Protein AF-A0A2D4ZXN0-F1 (afdb_monomer)

Secondary structure (DSSP, 8-state):
--HHHHHHHHEETTEE----SS--SSSSHHHHHHHHHHHHTT-TTT-SBGGGTEEETTTEESSSSHHHHHHHHHHHHH--TTEEEEEETTEEEEEEE--TTS-SEEEE---

pLDDT: mean 97.66, std 2.31, range [81.81, 98.88]

Sequence (111 aa):
MNNSEFLKKYVQHPKYKIPTGTELNAKSWQTEAPLRMLLNNLHEDVAEDPANLIVYGGNGQAARDRKSLERIVECLLDLDENHSLLVQSGKPVGIVRTHPEAPRVLIANSN

Foldseek 3Di:
DDLVVVCVVAVPPLAGDADDDDDDQAPDPLLNVVLRVLSQLRHPVQAPGSNLQGRDDVRHHSAPDSVQNSVSNNCSRYQDQQWAFEAEQRHGDDIDGHHNPDRNYDYHHDD

Radius of gyration: 13.4 Å; Cα contacts (8 Å, |Δi|>4): 197; chains: 1; bounding box: 33×34×30 Å

Structure (mmCIF, N/CA/C/O backbone):
data_AF-A0A2D4ZXN0-F1
#
_entry.id   AF-A0A2D4ZXN0-F1
#
loop_
_atom_site.group_PDB
_atom_site.id
_atom_site.type_symbol
_atom_site.label_atom_id
_atom_site.label_alt_id
_atom_site.label_comp_id
_atom_site.label_asym_id
_atom_site.label_entity_id
_atom_site.label_seq_id
_atom_site.pdbx_PDB_ins_code
_atom_site.Cartn_x
_atom_site.Cartn_y
_atom_site.Cartn_z
_atom_site.occupancy
_atom_site.B_iso_or_equiv
_atom_site.auth_seq_id
_atom_site.auth_comp_id
_atom_site.auth_asym_id
_atom_site.auth_atom_id
_atom_site.pdbx_PDB_model_num
ATOM 1 N N . MET A 1 1 ? 2.573 15.452 -6.978 1.00 81.81 1 MET A N 1
ATOM 2 C CA . MET A 1 1 ? 2.401 15.573 -5.515 1.00 81.81 1 MET A CA 1
ATOM 3 C C . MET A 1 1 ? 3.523 14.786 -4.862 1.00 81.81 1 MET A C 1
ATOM 5 O O . MET A 1 1 ? 3.803 13.698 -5.344 1.00 81.81 1 MET A O 1
ATOM 9 N N . ASN A 1 2 ? 4.210 15.330 -3.858 1.00 90.81 2 ASN A N 1
ATOM 10 C CA . ASN A 1 2 ? 5.261 14.581 -3.150 1.00 90.81 2 ASN A CA 1
ATOM 11 C C . ASN A 1 2 ? 4.660 13.620 -2.101 1.00 90.81 2 ASN A C 1
ATOM 13 O O . ASN A 1 2 ? 3.481 13.729 -1.759 1.00 90.81 2 ASN A O 1
ATOM 17 N N . ASN A 1 3 ? 5.466 12.697 -1.562 1.00 92.69 3 ASN A N 1
ATOM 18 C CA . ASN A 1 3 ? 4.987 11.686 -0.606 1.00 92.69 3 ASN A CA 1
ATOM 19 C C . ASN A 1 3 ? 4.324 12.304 0.637 1.00 92.69 3 ASN A C 1
ATOM 21 O O . ASN A 1 3 ? 3.291 11.817 1.089 1.00 92.69 3 ASN A O 1
ATOM 25 N N . SER A 1 4 ? 4.865 13.407 1.170 1.00 94.12 4 SER A N 1
ATOM 26 C CA . SER A 1 4 ? 4.303 14.066 2.358 1.00 94.12 4 SER A CA 1
ATOM 27 C C . SER A 1 4 ? 2.912 14.640 2.087 1.00 94.12 4 SER A C 1
ATOM 29 O O . SER A 1 4 ? 1.998 14.479 2.896 1.00 94.12 4 SER A O 1
ATOM 31 N N . GLU A 1 5 ? 2.730 15.281 0.935 1.00 96.94 5 GLU A N 1
ATOM 32 C CA . GLU A 1 5 ? 1.431 15.782 0.486 1.00 96.94 5 GLU A CA 1
ATOM 33 C C . GLU A 1 5 ? 0.439 14.636 0.248 1.00 96.94 5 GLU A C 1
ATOM 35 O O . GLU A 1 5 ? -0.722 14.749 0.644 1.00 96.94 5 GLU A O 1
ATOM 40 N N . PHE A 1 6 ? 0.895 13.514 -0.325 1.00 97.88 6 PHE A N 1
ATOM 41 C CA . PHE A 1 6 ? 0.056 12.331 -0.525 1.00 97.88 6 PHE A CA 1
ATOM 42 C C . PHE A 1 6 ? -0.449 11.766 0.802 1.00 97.88 6 PHE A C 1
ATOM 44 O O . PHE A 1 6 ? -1.659 11.601 0.975 1.00 97.88 6 PHE A O 1
ATOM 51 N N . LEU A 1 7 ? 0.453 11.520 1.757 1.00 97.56 7 LEU A N 1
ATOM 52 C CA . LEU A 1 7 ? 0.094 11.002 3.079 1.00 97.56 7 LEU A CA 1
ATOM 53 C C . LEU A 1 7 ? -0.881 11.940 3.792 1.00 97.56 7 LEU A C 1
ATOM 55 O O . LEU A 1 7 ? -1.916 11.495 4.286 1.00 97.56 7 LEU A O 1
ATOM 59 N N . LYS A 1 8 ? -0.614 13.253 3.764 1.00 96.94 8 LYS A N 1
ATOM 60 C CA . LYS A 1 8 ? -1.522 14.259 4.327 1.00 96.94 8 LYS A CA 1
ATOM 61 C C . LYS A 1 8 ? -2.888 14.254 3.661 1.00 96.94 8 LYS A C 1
ATOM 63 O O . LYS A 1 8 ? -3.847 14.606 4.329 1.00 96.94 8 LYS A O 1
ATOM 68 N N . LYS A 1 9 ? -3.012 13.916 2.379 1.00 97.69 9 LYS A N 1
ATOM 69 C CA . LYS A 1 9 ? -4.298 13.936 1.669 1.00 97.69 9 LYS A CA 1
ATOM 70 C C . LYS A 1 9 ? -5.100 12.645 1.849 1.00 97.69 9 LYS A C 1
ATOM 72 O O . LYS A 1 9 ? -6.315 12.723 2.028 1.00 97.69 9 LYS A O 1
ATOM 77 N N . TYR A 1 10 ? -4.444 11.488 1.785 1.00 98.31 10 TYR A N 1
ATOM 78 C CA . TYR A 1 10 ? -5.113 10.188 1.651 1.00 98.31 10 TYR A CA 1
ATOM 79 C C . TYR A 1 10 ? -4.948 9.251 2.856 1.00 98.31 10 TYR A C 1
ATOM 81 O O . TYR A 1 10 ? -5.760 8.345 3.028 1.00 98.31 10 TYR A O 1
ATOM 89 N N . VAL A 1 11 ? -3.947 9.477 3.713 1.00 97.75 11 VAL A N 1
ATOM 90 C CA . VAL A 1 11 ? -3.591 8.595 4.840 1.00 97.75 11 VAL A CA 1
ATOM 91 C C . VAL A 1 11 ? -3.742 9.345 6.172 1.00 97.75 11 VAL A C 1
ATOM 93 O O . VAL A 1 11 ? -2.822 9.425 6.984 1.00 97.75 11 VAL A O 1
ATOM 96 N N . GLN A 1 12 ? -4.918 9.938 6.403 1.00 96.12 12 GLN A N 1
ATOM 97 C CA . GLN A 1 12 ? -5.218 10.731 7.602 1.00 96.12 12 GLN A CA 1
ATOM 98 C C . GLN A 1 12 ? -5.844 9.873 8.706 1.00 96.12 12 GLN A C 1
ATOM 100 O O . GLN A 1 12 ? -7.022 10.018 9.024 1.00 96.12 12 GLN A O 1
ATOM 105 N N . HIS A 1 13 ? -5.061 8.983 9.311 1.00 96.56 13 HIS A N 1
ATOM 106 C CA . HIS A 1 13 ? -5.554 8.084 10.358 1.00 96.56 13 HIS A CA 1
ATOM 107 C C . HIS A 1 13 ? -6.454 8.789 11.410 1.00 96.56 13 HIS A C 1
ATOM 109 O O . HIS A 1 13 ? -6.034 9.817 11.954 1.00 96.56 13 HIS A O 1
ATOM 115 N N . PRO A 1 14 ? -7.650 8.247 11.730 1.00 95.94 14 PRO A N 1
ATOM 116 C CA . PRO A 1 14 ? -8.195 6.954 11.286 1.00 95.94 14 PRO A CA 1
ATOM 117 C C . PRO A 1 14 ? -9.015 7.006 9.983 1.00 95.94 14 PRO A C 1
ATOM 119 O O . PRO A 1 14 ? -9.646 6.020 9.625 1.00 95.94 14 PRO A O 1
ATOM 122 N N . LYS A 1 15 ? -9.034 8.139 9.274 1.00 97.00 15 LYS A N 1
ATOM 123 C CA . LYS A 1 15 ? -9.789 8.323 8.029 1.00 97.00 15 LYS A CA 1
ATOM 124 C C . LYS A 1 15 ? -8.893 8.188 6.802 1.00 97.00 15 LYS A C 1
ATOM 126 O O . LYS A 1 15 ? -7.946 8.950 6.599 1.00 97.00 15 LYS A O 1
ATOM 131 N N . TYR A 1 16 ? -9.241 7.251 5.936 1.00 98.00 16 TYR A N 1
ATOM 132 C CA . TYR A 1 16 ? -8.489 6.962 4.722 1.00 98.00 16 TYR A CA 1
ATOM 133 C C . TYR A 1 16 ? -9.323 7.314 3.501 1.00 98.00 16 TYR A C 1
ATOM 135 O O . TYR A 1 16 ? -10.519 7.041 3.455 1.00 98.00 16 TYR A O 1
ATOM 143 N N . LYS A 1 17 ? -8.691 7.948 2.514 1.00 98.00 17 LYS A N 1
ATOM 144 C CA . LYS A 1 17 ? -9.333 8.307 1.247 1.00 98.00 17 LYS A CA 1
ATOM 145 C C . LYS A 1 17 ? -8.660 7.571 0.110 1.00 98.00 17 LYS A C 1
ATOM 147 O O . LYS A 1 17 ? -7.446 7.387 0.114 1.00 98.00 17 LYS A O 1
ATOM 152 N N . ILE A 1 18 ? -9.446 7.221 -0.895 1.00 97.44 18 ILE A N 1
ATOM 153 C CA . ILE A 1 18 ? -8.966 6.496 -2.066 1.00 97.44 18 ILE A CA 1
ATOM 154 C C . ILE A 1 18 ? -8.730 7.513 -3.191 1.00 97.44 18 ILE A C 1
ATOM 156 O O . ILE A 1 18 ? -9.636 8.288 -3.504 1.00 97.44 18 ILE A O 1
ATOM 160 N N . PRO A 1 19 ? -7.543 7.550 -3.819 1.00 97.62 19 PRO A N 1
ATOM 161 C CA . PRO A 1 19 ? -7.370 8.257 -5.081 1.00 97.62 19 PRO A CA 1
ATOM 162 C C . PRO A 1 19 ? -8.282 7.659 -6.166 1.00 97.62 19 PRO A C 1
ATOM 164 O O . PRO A 1 19 ? -8.262 6.452 -6.410 1.00 97.62 19 PRO A O 1
ATOM 167 N N . THR A 1 20 ? -9.070 8.497 -6.836 1.00 97.19 20 THR A N 1
ATOM 168 C CA . THR A 1 20 ? -10.008 8.095 -7.900 1.00 97.19 20 THR A CA 1
ATOM 169 C C . THR A 1 20 ? -9.619 8.697 -9.251 1.00 97.19 20 THR A C 1
ATOM 171 O O . THR A 1 20 ? -8.816 9.623 -9.319 1.00 97.19 20 THR A O 1
ATOM 174 N N . GLY A 1 21 ? -10.216 8.203 -10.339 1.00 97.81 21 GLY A N 1
ATOM 175 C CA . GLY A 1 21 ? -9.932 8.683 -11.697 1.00 97.81 21 GLY A CA 1
ATOM 176 C C . GLY A 1 21 ? -8.654 8.089 -12.298 1.00 97.81 21 GLY A C 1
ATOM 177 O O . GLY A 1 21 ? -8.113 7.104 -11.793 1.00 97.81 21 GLY A O 1
ATOM 178 N N . THR A 1 22 ? -8.193 8.672 -13.404 1.00 97.94 22 THR A N 1
ATOM 179 C CA . THR A 1 22 ? -7.110 8.130 -14.246 1.00 97.94 22 THR A CA 1
ATOM 180 C C . THR A 1 22 ? -5.726 8.706 -13.946 1.00 97.94 22 THR A C 1
ATOM 182 O O . THR A 1 22 ? -4.748 8.268 -14.544 1.00 97.94 22 THR A O 1
ATOM 185 N N . GLU A 1 23 ? -5.618 9.689 -13.053 1.00 97.75 23 GLU A N 1
ATOM 186 C CA . GLU A 1 23 ? -4.328 10.278 -12.679 1.00 97.75 23 GLU A CA 1
ATOM 187 C C . GLU A 1 23 ? -3.542 9.331 -11.766 1.00 97.75 23 GLU A C 1
ATOM 189 O O . GLU A 1 23 ? -4.076 8.832 -10.774 1.00 97.75 23 GLU A O 1
ATOM 194 N N . LEU A 1 24 ? -2.275 9.082 -12.101 1.00 98.25 24 LEU A N 1
ATOM 195 C CA . LEU A 1 24 ? -1.362 8.268 -11.300 1.00 98.25 24 LEU A CA 1
ATOM 196 C C . LEU A 1 24 ? -0.719 9.096 -10.181 1.00 98.25 24 LEU A C 1
ATOM 198 O O . LEU A 1 24 ? -0.328 10.244 -10.394 1.00 98.25 24 LEU A O 1
ATOM 202 N N . ASN A 1 25 ? -0.555 8.484 -9.008 1.00 98.31 25 ASN A N 1
ATOM 203 C CA . ASN A 1 25 ? 0.248 9.019 -7.907 1.00 98.31 25 ASN A CA 1
ATOM 204 C C . ASN A 1 25 ? 1.572 8.252 -7.768 1.00 98.31 25 ASN A C 1
ATOM 206 O O . ASN A 1 25 ? 2.588 8.852 -7.429 1.00 98.31 25 ASN A O 1
ATOM 210 N N . ALA A 1 26 ? 1.560 6.947 -8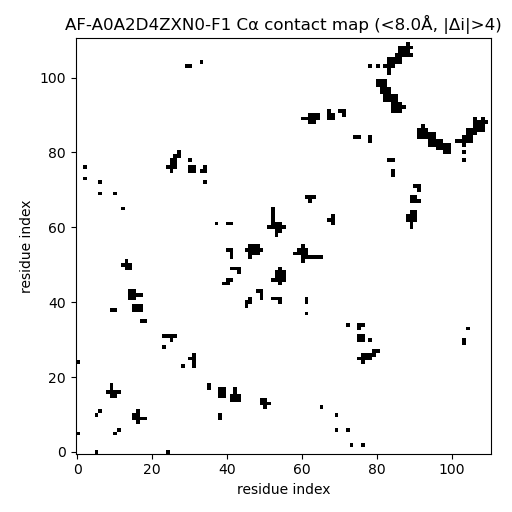.046 1.00 98.31 26 ALA A N 1
ATOM 211 C CA . ALA A 1 26 ? 2.738 6.098 -8.164 1.00 98.31 26 ALA A CA 1
ATOM 212 C C . ALA A 1 26 ? 3.326 6.113 -9.589 1.00 98.31 26 ALA A C 1
ATOM 214 O O . ALA A 1 26 ? 2.740 6.650 -10.530 1.00 98.31 26 ALA A O 1
ATOM 215 N N . LYS A 1 27 ? 4.489 5.477 -9.773 1.00 98.00 27 LYS A N 1
ATOM 216 C CA . LYS A 1 27 ? 5.214 5.455 -11.060 1.00 98.00 27 LYS A CA 1
ATOM 217 C C . LYS A 1 27 ? 4.533 4.658 -12.180 1.00 98.00 27 LYS A C 1
ATOM 219 O O . LYS A 1 27 ? 4.879 4.838 -13.343 1.00 98.00 27 LYS A O 1
ATOM 224 N N . SER A 1 28 ? 3.603 3.759 -11.857 1.00 98.06 28 SER A N 1
ATOM 225 C CA . SER A 1 28 ? 2.887 2.943 -12.842 1.00 98.06 28 SER A CA 1
ATOM 226 C C . SER A 1 28 ? 1.535 2.482 -12.303 1.00 98.06 28 SER A C 1
ATOM 228 O O . SER A 1 28 ? 1.319 2.451 -11.092 1.00 98.06 28 SER A O 1
ATOM 230 N N . TRP A 1 29 ? 0.648 2.009 -13.180 1.00 98.44 2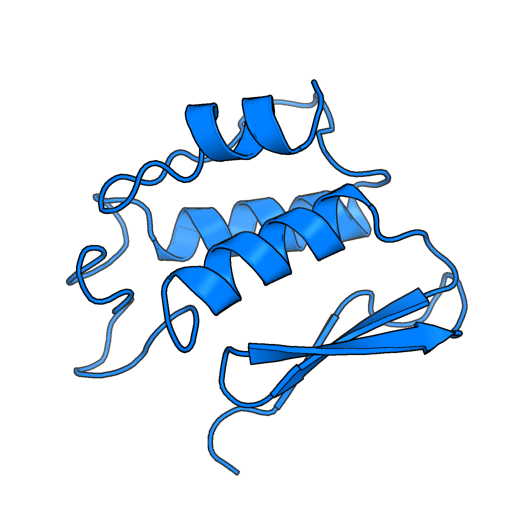9 TRP A N 1
ATOM 231 C CA 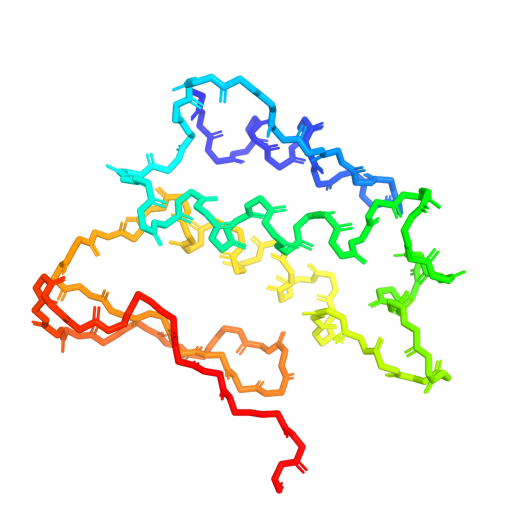. TRP A 1 29 ? -0.593 1.359 -12.746 1.00 98.44 29 TRP A CA 1
ATOM 232 C C . TRP A 1 29 ? -0.358 0.101 -11.902 1.00 98.44 29 TRP A C 1
ATOM 234 O O . TRP A 1 29 ? -1.164 -0.196 -11.026 1.00 98.44 29 TRP A O 1
ATOM 244 N N . GLN A 1 30 ? 0.754 -0.612 -12.110 1.00 98.38 30 GLN A N 1
ATOM 24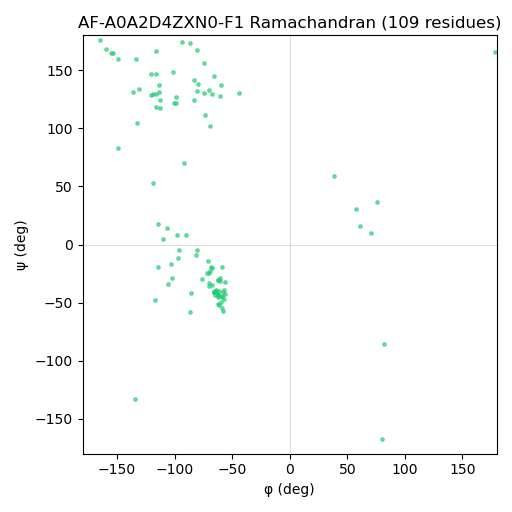5 C CA . GLN A 1 30 ? 1.073 -1.813 -11.335 1.00 98.38 30 GLN A CA 1
ATOM 246 C C . GLN A 1 30 ? 1.429 -1.507 -9.872 1.00 98.38 30 GLN A C 1
ATOM 248 O O . GLN A 1 30 ? 1.304 -2.388 -9.024 1.00 98.38 30 GLN A O 1
ATOM 253 N N . THR A 1 31 ? 1.865 -0.283 -9.564 1.00 98.56 31 THR A N 1
ATOM 254 C CA . THR A 1 31 ? 2.141 0.174 -8.191 1.00 98.56 31 THR A CA 1
ATOM 255 C C . THR A 1 31 ? 1.021 1.056 -7.634 1.00 98.56 31 THR A C 1
ATOM 257 O O . THR A 1 31 ? 0.724 0.989 -6.443 1.00 98.56 31 THR A O 1
ATOM 260 N N . GLU A 1 32 ? 0.304 1.785 -8.492 1.00 98.81 32 GLU A N 1
ATOM 261 C CA . GLU A 1 32 ? -0.908 2.528 -8.125 1.00 98.81 32 GLU A CA 1
ATOM 262 C C . GLU A 1 32 ? -2.050 1.594 -7.702 1.00 98.81 32 GLU A C 1
ATOM 264 O O . GLU A 1 32 ? -2.759 1.881 -6.740 1.00 98.81 32 GLU A O 1
ATOM 269 N N . ALA A 1 33 ? -2.236 0.468 -8.395 1.00 98.75 33 ALA A N 1
ATOM 270 C CA . ALA A 1 33 ? -3.294 -0.487 -8.080 1.00 98.75 33 ALA A CA 1
ATOM 271 C C . ALA A 1 33 ? -3.201 -1.017 -6.634 1.00 98.75 33 ALA A C 1
ATOM 273 O O . ALA A 1 33 ? -4.156 -0.812 -5.883 1.00 98.75 33 ALA A O 1
ATOM 274 N N . PRO A 1 34 ? -2.086 -1.628 -6.175 1.00 98.69 34 PRO A N 1
ATOM 275 C CA . PRO A 1 34 ? -1.975 -2.067 -4.784 1.00 98.69 34 PRO A CA 1
ATOM 276 C C . PRO A 1 34 ? -2.047 -0.904 -3.785 1.00 98.69 34 PRO A C 1
ATOM 278 O O . PRO A 1 34 ? -2.575 -1.095 -2.693 1.00 98.69 34 PRO A O 1
ATOM 281 N N . LEU A 1 35 ? -1.597 0.304 -4.151 1.00 98.81 35 LEU A N 1
ATOM 282 C CA . LEU A 1 35 ? -1.744 1.500 -3.314 1.00 98.81 35 LEU A CA 1
ATOM 283 C C . LEU A 1 35 ? -3.223 1.838 -3.076 1.00 98.81 35 LEU A C 1
ATOM 285 O O . LEU A 1 35 ? -3.646 2.000 -1.931 1.00 98.81 35 LEU A O 1
ATOM 289 N N . ARG A 1 36 ? -4.026 1.910 -4.142 1.00 98.81 36 ARG A N 1
ATOM 290 C CA . ARG A 1 36 ? -5.464 2.195 -4.038 1.00 98.81 36 ARG A CA 1
ATOM 291 C C . ARG A 1 36 ? -6.211 1.082 -3.319 1.00 98.81 36 ARG A C 1
ATOM 293 O O . ARG A 1 36 ? -7.055 1.381 -2.483 1.00 98.81 36 ARG A O 1
ATOM 300 N N . MET A 1 37 ? -5.877 -0.177 -3.597 1.00 98.81 37 MET A N 1
ATOM 301 C CA . MET A 1 37 ? -6.504 -1.328 -2.940 1.00 98.81 37 MET A CA 1
ATOM 302 C C . MET A 1 37 ? -6.209 -1.368 -1.437 1.00 98.81 37 MET A C 1
ATOM 304 O O . MET A 1 37 ? -7.109 -1.640 -0.647 1.00 98.81 37 MET A O 1
ATOM 308 N N . LEU A 1 38 ? -4.983 -1.030 -1.025 1.00 98.75 38 LEU A N 1
ATOM 309 C CA . LEU A 1 38 ? -4.627 -0.922 0.390 1.00 98.75 38 LEU A CA 1
ATOM 310 C C . LEU A 1 38 ? -5.448 0.161 1.104 1.00 98.75 38 LEU A C 1
ATOM 312 O O . LEU A 1 38 ? -5.954 -0.080 2.196 1.00 98.75 38 LEU A O 1
ATOM 316 N N . LEU A 1 39 ? -5.604 1.336 0.487 1.00 98.69 39 LEU A N 1
ATOM 317 C CA . LEU A 1 39 ? -6.413 2.421 1.055 1.00 98.69 39 LEU A CA 1
ATOM 318 C C . LEU A 1 39 ? -7.911 2.103 1.027 1.00 98.69 39 LEU A C 1
ATOM 320 O O . LEU A 1 39 ? -8.621 2.477 1.954 1.00 98.69 39 LEU A O 1
ATOM 324 N N . ASN A 1 40 ? -8.384 1.375 0.013 1.00 98.69 40 ASN A N 1
ATOM 325 C CA . ASN A 1 40 ? -9.764 0.903 -0.064 1.00 98.69 40 ASN A CA 1
ATOM 326 C C . ASN A 1 40 ? -10.108 -0.043 1.088 1.00 98.69 40 ASN A C 1
ATOM 328 O O . ASN A 1 40 ? -11.154 0.120 1.704 1.00 98.69 40 ASN A O 1
ATOM 332 N N . ASN A 1 41 ? -9.210 -0.972 1.431 1.00 98.69 41 ASN A N 1
ATOM 333 C CA . ASN A 1 41 ? -9.387 -1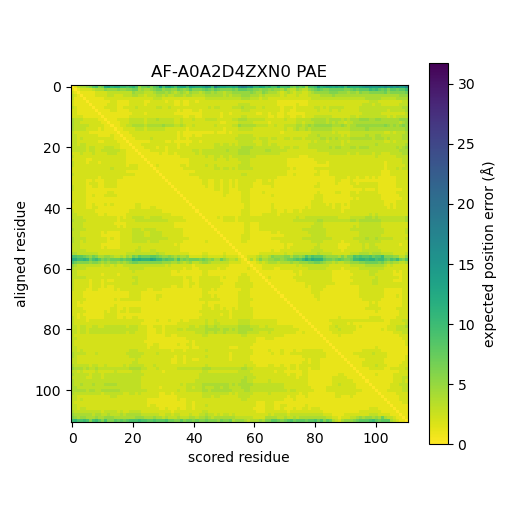.852 2.590 1.00 98.69 41 ASN A CA 1
ATOM 334 C C . ASN A 1 41 ? -9.538 -1.093 3.917 1.00 98.69 41 ASN A C 1
ATOM 336 O O . ASN A 1 41 ? -10.010 -1.677 4.881 1.00 98.69 41 ASN A O 1
ATOM 340 N N . LEU A 1 42 ? -9.116 0.171 3.989 1.00 98.62 42 LEU A N 1
ATOM 341 C CA . LEU A 1 42 ? -9.200 1.005 5.189 1.00 98.62 42 LEU A CA 1
ATOM 342 C C . LEU A 1 42 ? -10.235 2.132 5.066 1.00 98.62 42 LEU A C 1
ATOM 344 O O . LEU A 1 42 ? -10.326 2.980 5.952 1.00 98.62 42 LEU A O 1
ATOM 348 N N . HIS A 1 43 ? -10.997 2.182 3.974 1.00 98.38 43 HIS A N 1
ATOM 349 C CA . HIS A 1 43 ? -12.043 3.184 3.804 1.00 98.38 43 HIS A CA 1
ATOM 350 C C . HIS A 1 43 ? -13.159 2.979 4.838 1.00 98.38 43 HIS A C 1
ATOM 352 O O . HIS A 1 43 ? -13.485 1.841 5.167 1.00 98.38 43 HIS A O 1
ATOM 358 N N . GLU A 1 44 ? -13.763 4.066 5.332 1.00 97.31 44 GLU A N 1
ATOM 359 C CA . GLU A 1 44 ? -14.766 4.003 6.413 1.00 97.31 44 GLU A CA 1
ATOM 360 C C . GLU A 1 44 ? -16.027 3.216 6.030 1.00 97.31 44 GLU A C 1
ATOM 362 O O . GLU A 1 44 ? -16.608 2.542 6.870 1.00 97.31 44 GLU A O 1
ATOM 367 N N . ASP A 1 45 ? -16.394 3.230 4.748 1.00 97.69 45 ASP A N 1
ATOM 368 C CA . ASP A 1 45 ? -17.516 2.440 4.221 1.00 97.69 45 ASP A CA 1
ATOM 369 C C . ASP A 1 45 ? -17.167 0.958 3.954 1.00 97.69 45 ASP A C 1
ATOM 371 O O . ASP A 1 45 ? -18.034 0.193 3.533 1.00 97.69 45 ASP A O 1
ATOM 375 N N . VAL A 1 46 ? -15.900 0.552 4.119 1.00 98.25 46 VAL A N 1
ATOM 376 C CA . VAL A 1 46 ? -15.402 -0.799 3.777 1.00 98.25 46 VAL A CA 1
ATOM 377 C C . VAL A 1 46 ? -14.894 -1.550 5.006 1.00 98.25 46 VAL A C 1
ATOM 379 O O . VAL A 1 46 ? -15.216 -2.722 5.179 1.00 98.25 46 VAL A O 1
ATOM 382 N N . ALA A 1 47 ? -14.069 -0.903 5.827 1.00 98.44 47 ALA A N 1
ATOM 383 C CA . ALA A 1 47 ? -13.439 -1.505 6.993 1.00 98.44 47 ALA A CA 1
ATOM 384 C C . ALA A 1 47 ? -14.398 -1.565 8.191 1.00 98.44 47 ALA A C 1
ATOM 386 O O . ALA A 1 47 ? -15.065 -0.580 8.495 1.00 98.44 47 ALA A O 1
ATOM 387 N N . GLU A 1 48 ? -14.396 -2.678 8.927 1.00 98.12 48 GLU A N 1
ATOM 388 C CA . GLU A 1 48 ? -15.128 -2.805 10.194 1.00 98.12 48 GLU A CA 1
ATOM 389 C C . GLU A 1 48 ? -14.587 -1.850 11.275 1.00 98.12 48 GLU A C 1
ATOM 391 O O . GLU A 1 48 ? -15.370 -1.251 12.010 1.00 98.12 48 GLU A O 1
ATOM 396 N N . ASP A 1 49 ? -13.260 -1.685 11.374 1.00 98.12 49 ASP A N 1
ATOM 397 C CA . A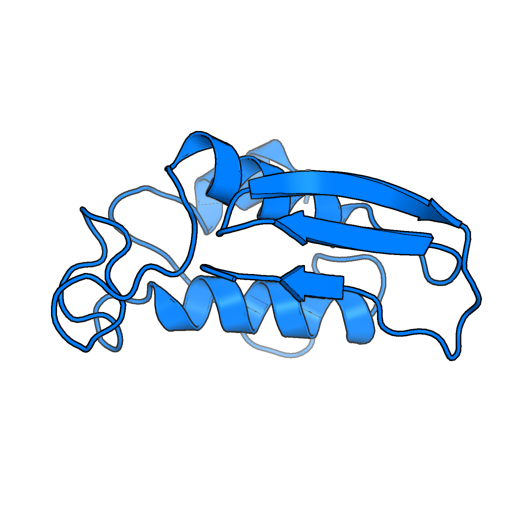SP A 1 49 ? -12.621 -0.766 12.325 1.00 98.12 49 ASP A CA 1
ATOM 398 C C . ASP A 1 49 ? -11.293 -0.202 11.766 1.00 98.12 49 ASP A C 1
ATOM 400 O O . ASP A 1 49 ? -10.191 -0.680 12.086 1.00 98.12 49 ASP A O 1
ATOM 404 N N . PRO A 1 50 ? -11.360 0.859 10.938 1.00 97.94 50 PRO A N 1
ATOM 405 C CA . PRO A 1 50 ? -10.174 1.465 10.338 1.00 97.94 50 PRO A CA 1
ATOM 406 C C . PRO A 1 50 ? -9.261 2.155 11.366 1.00 97.94 50 PRO A C 1
ATOM 408 O O . PRO A 1 50 ? -8.069 2.336 11.099 1.00 97.94 50 PRO A O 1
ATOM 411 N N . ALA A 1 51 ? -9.763 2.503 12.559 1.00 97.75 51 ALA A N 1
ATOM 412 C CA . ALA A 1 51 ? -8.951 3.088 13.627 1.00 97.75 51 ALA A CA 1
ATOM 413 C C . ALA A 1 51 ? -7.978 2.073 14.245 1.00 97.75 51 ALA A C 1
ATOM 415 O O . ALA A 1 51 ? -6.917 2.459 14.731 1.00 97.75 51 ALA A O 1
ATOM 416 N N . ASN A 1 52 ? -8.280 0.780 14.156 1.00 97.94 52 ASN A N 1
ATOM 417 C CA . ASN A 1 52 ? -7.359 -0.294 14.529 1.00 97.94 5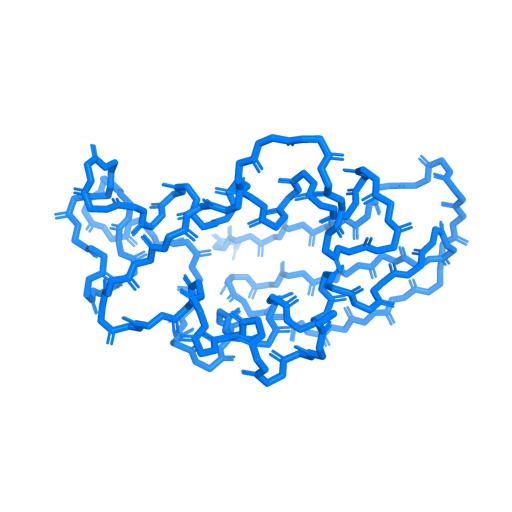2 ASN A CA 1
ATOM 418 C C . ASN A 1 52 ? -6.770 -1.031 13.314 1.00 97.94 52 ASN A C 1
ATOM 420 O O . ASN A 1 52 ? -6.150 -2.085 13.465 1.00 97.94 52 ASN A O 1
ATOM 424 N N . LEU A 1 53 ? -6.912 -0.454 12.111 1.00 98.50 53 LEU A N 1
ATOM 425 C CA . LEU A 1 53 ? -6.491 -1.025 10.824 1.00 98.50 53 LEU A CA 1
ATOM 426 C C . LEU A 1 53 ? -7.181 -2.351 10.464 1.00 98.50 53 LEU A C 1
ATOM 428 O O . LEU A 1 53 ? -6.688 -3.067 9.589 1.00 98.50 53 LEU A O 1
ATOM 432 N N . ILE A 1 54 ? -8.285 -2.684 11.135 1.00 98.56 54 ILE A N 1
ATOM 433 C CA . ILE A 1 54 ? -9.043 -3.923 10.956 1.00 98.56 54 ILE A CA 1
ATOM 434 C C . ILE A 1 54 ? -9.992 -3.747 9.774 1.00 98.56 54 ILE A C 1
ATOM 436 O O . ILE A 1 54 ? -10.809 -2.829 9.750 1.00 98.56 54 ILE A O 1
ATOM 440 N N . VAL A 1 55 ? -9.885 -4.650 8.802 1.00 98.44 55 VAL A N 1
ATOM 441 C CA . VAL A 1 55 ? -10.752 -4.678 7.620 1.00 98.44 55 VAL A CA 1
ATOM 442 C C . VAL A 1 55 ? -12.011 -5.477 7.928 1.00 98.44 55 VAL A C 1
ATOM 444 O O . VAL A 1 55 ? -13.105 -4.947 7.802 1.00 98.44 55 VAL A O 1
ATOM 447 N N . TYR A 1 56 ? -11.859 -6.740 8.328 1.00 98.00 56 TYR A N 1
ATOM 448 C CA . TYR A 1 56 ? -12.957 -7.620 8.731 1.00 98.00 56 TYR A CA 1
ATOM 449 C C . TYR A 1 56 ? -12.426 -8.849 9.481 1.00 98.00 56 TYR A C 1
ATOM 451 O O . TYR A 1 56 ? -11.213 -9.076 9.556 1.00 98.00 56 TYR A O 1
ATOM 459 N N . GLY A 1 57 ? -13.335 -9.689 9.983 1.00 94.50 57 GLY A N 1
ATOM 460 C CA . GLY A 1 57 ? -12.984 -11.023 10.485 1.00 94.50 57 GLY A CA 1
ATOM 461 C C . GLY A 1 57 ? -12.304 -10.991 11.853 1.00 94.50 57 GLY A C 1
ATOM 462 O O . GLY A 1 57 ? -11.390 -11.771 12.121 1.00 94.50 57 GLY A O 1
ATOM 463 N N . GLY A 1 58 ? -12.730 -10.073 12.721 1.00 93.56 58 GLY A N 1
ATOM 464 C CA . GLY A 1 58 ? -12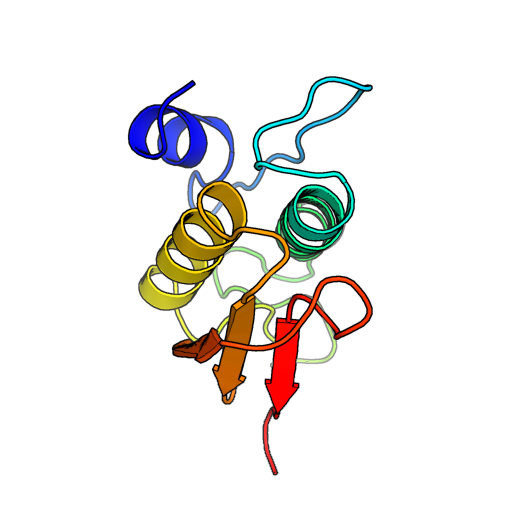.195 -9.925 14.071 1.00 93.56 58 GLY A CA 1
ATOM 465 C C . GLY A 1 58 ? -10.903 -9.115 14.089 1.00 93.56 58 GLY A C 1
ATOM 466 O O . GLY A 1 58 ? -10.942 -7.916 14.321 1.00 93.56 58 GLY A O 1
ATOM 467 N N . ASN A 1 59 ? -9.753 -9.754 13.865 1.00 94.00 59 ASN A N 1
ATOM 468 C CA . ASN A 1 59 ? -8.434 -9.105 13.921 1.00 94.00 59 ASN A CA 1
ATOM 469 C C . ASN A 1 59 ? -7.707 -9.058 12.564 1.00 94.00 59 ASN A C 1
ATOM 471 O O . ASN A 1 59 ? -6.492 -8.855 12.522 1.00 94.00 59 ASN A O 1
ATOM 475 N N . GLY A 1 60 ? -8.423 -9.254 11.453 1.00 97.06 60 GLY A N 1
ATOM 476 C CA . GLY A 1 60 ? -7.860 -9.172 10.107 1.00 97.06 60 GLY A CA 1
ATOM 477 C C . GLY A 1 60 ? -7.476 -7.739 9.741 1.00 97.06 60 GLY A C 1
ATOM 478 O O . GLY A 1 60 ? -8.337 -6.937 9.388 1.00 97.06 60 GLY A O 1
ATOM 479 N N . GLN A 1 61 ? -6.183 -7.411 9.809 1.00 98.12 61 GLN A N 1
ATOM 480 C CA . GLN A 1 61 ? -5.669 -6.057 9.576 1.00 98.12 61 GLN A CA 1
ATOM 481 C C . GLN A 1 61 ? -5.046 -5.859 8.187 1.00 98.12 61 GLN A C 1
ATOM 483 O O . GLN A 1 61 ? -4.418 -6.763 7.635 1.00 98.12 61 GLN A O 1
ATOM 488 N N . ALA A 1 62 ? -5.145 -4.638 7.650 1.00 98.19 62 ALA A N 1
ATOM 489 C CA . ALA A 1 62 ? -4.524 -4.275 6.370 1.00 98.19 62 ALA A CA 1
ATOM 490 C C . ALA A 1 62 ? -3.003 -4.043 6.473 1.00 98.19 62 ALA A C 1
ATOM 492 O O . ALA A 1 62 ? -2.265 -4.257 5.511 1.00 98.19 62 ALA A O 1
ATOM 493 N N . ALA A 1 63 ? -2.527 -3.595 7.636 1.00 98.62 63 ALA A N 1
ATOM 494 C CA . ALA A 1 63 ? -1.116 -3.383 7.945 1.00 98.62 63 ALA A CA 1
ATOM 495 C C . ALA A 1 63 ? -0.869 -3.628 9.440 1.00 98.62 63 ALA A C 1
ATOM 497 O O . ALA A 1 63 ? -1.799 -3.569 10.238 1.00 98.62 63 ALA A O 1
ATOM 498 N N . ARG A 1 64 ? 0.389 -3.882 9.822 1.00 98.25 64 ARG A N 1
ATOM 499 C CA . ARG A 1 64 ? 0.754 -4.235 11.208 1.00 98.25 64 ARG A CA 1
ATOM 500 C C . ARG A 1 64 ? 0.464 -3.118 12.205 1.00 98.25 64 ARG A C 1
ATOM 502 O O . ARG A 1 64 ? 0.043 -3.358 13.328 1.00 98.25 64 ARG A O 1
ATOM 509 N N . ASP A 1 65 ? 0.799 -1.905 11.798 1.00 98.50 65 ASP A N 1
ATOM 510 C CA . ASP A 1 65 ? 0.686 -0.689 12.581 1.00 98.50 65 ASP A CA 1
ATOM 511 C C . ASP A 1 65 ? 0.680 0.513 11.630 1.00 98.50 65 ASP A C 1
ATOM 513 O O . ASP A 1 65 ? 0.976 0.400 10.433 1.00 98.50 65 ASP A O 1
ATOM 517 N N . ARG A 1 66 ? 0.344 1.690 12.164 1.00 98.00 66 ARG A N 1
ATOM 518 C CA . ARG A 1 66 ? 0.240 2.923 11.377 1.00 98.00 66 ARG A CA 1
ATOM 519 C C . ARG A 1 66 ? 1.542 3.272 10.652 1.00 98.00 66 ARG A C 1
ATOM 521 O O . ARG A 1 66 ? 1.508 3.678 9.495 1.00 98.00 66 ARG A O 1
ATOM 528 N N . LYS A 1 67 ? 2.688 3.089 11.311 1.00 98.38 67 LYS A N 1
ATOM 529 C CA . LYS A 1 67 ? 4.000 3.386 10.723 1.00 98.38 67 LYS A CA 1
ATOM 530 C C . LYS A 1 67 ? 4.288 2.470 9.533 1.00 98.38 67 LYS A C 1
ATOM 532 O O . LYS A 1 67 ? 4.826 2.915 8.524 1.00 98.38 67 LYS A O 1
ATOM 537 N N . SER A 1 68 ? 3.920 1.198 9.642 1.00 98.69 68 SER A N 1
ATOM 538 C CA . SER A 1 68 ? 4.044 0.219 8.567 1.00 98.69 68 SER A CA 1
ATOM 539 C C . SER A 1 68 ? 3.130 0.562 7.394 1.00 98.69 68 SER A C 1
ATOM 541 O O . SER A 1 68 ? 3.586 0.492 6.258 1.00 98.69 68 SER A O 1
ATOM 543 N N . LEU A 1 69 ? 1.892 0.999 7.653 1.00 98.75 69 LEU A N 1
ATOM 544 C C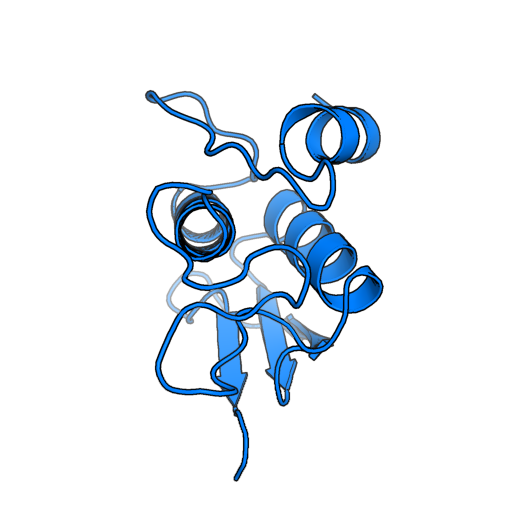A . LEU A 1 69 ? 0.976 1.480 6.614 1.00 98.75 69 LEU A CA 1
ATOM 545 C C . LEU A 1 69 ? 1.558 2.674 5.846 1.00 98.75 69 LEU A C 1
ATOM 547 O O . LEU A 1 69 ? 1.665 2.616 4.623 1.00 98.75 69 LEU A O 1
ATOM 551 N N . GLU A 1 70 ? 1.962 3.730 6.559 1.00 98.56 70 GLU A N 1
ATOM 552 C CA . GLU A 1 70 ? 2.566 4.928 5.959 1.00 98.56 70 GLU A CA 1
ATOM 553 C C . GLU A 1 70 ? 3.795 4.546 5.122 1.00 98.56 70 GLU A C 1
ATOM 555 O O . GLU A 1 70 ? 3.935 4.978 3.978 1.00 98.56 70 GLU A O 1
ATOM 560 N N . ARG A 1 71 ? 4.632 3.637 5.637 1.00 98.62 71 ARG A N 1
ATOM 561 C CA . ARG A 1 71 ? 5.829 3.183 4.930 1.00 98.62 71 ARG A CA 1
ATOM 562 C C . ARG A 1 71 ? 5.525 2.325 3.698 1.00 98.62 71 ARG A C 1
ATOM 564 O O . ARG A 1 71 ? 6.240 2.449 2.709 1.00 98.62 71 ARG A O 1
ATOM 571 N N . ILE A 1 72 ? 4.490 1.480 3.721 1.00 98.81 72 ILE A N 1
ATOM 572 C CA . ILE A 1 72 ? 4.046 0.734 2.527 1.00 98.81 72 ILE A CA 1
ATOM 573 C C . ILE A 1 72 ? 3.595 1.717 1.447 1.00 98.81 72 ILE A C 1
ATOM 575 O O . ILE A 1 72 ? 3.998 1.571 0.295 1.00 98.81 72 ILE A O 1
ATOM 579 N N . VAL A 1 73 ? 2.807 2.731 1.817 1.00 98.75 73 VAL A N 1
ATOM 580 C CA . VAL A 1 73 ? 2.333 3.764 0.886 1.00 98.75 73 VAL A CA 1
ATOM 581 C C . VAL A 1 73 ? 3.507 4.507 0.248 1.00 98.75 73 VAL A C 1
ATOM 583 O O . VAL A 1 73 ? 3.567 4.591 -0.975 1.00 98.75 73 VAL A O 1
ATOM 586 N N . GLU A 1 74 ? 4.470 4.975 1.044 1.00 98.62 74 GLU A N 1
ATOM 587 C CA . GLU A 1 74 ? 5.690 5.613 0.528 1.00 98.62 74 GLU A CA 1
ATOM 588 C C . GLU A 1 74 ? 6.460 4.698 -0.429 1.00 98.62 74 GLU A C 1
ATOM 590 O O . GLU A 1 74 ? 6.842 5.122 -1.517 1.00 98.62 74 GLU A O 1
ATOM 595 N N . CYS A 1 75 ? 6.657 3.429 -0.055 1.00 98.62 75 CYS A N 1
ATOM 596 C CA . CYS A 1 75 ? 7.326 2.469 -0.924 1.00 98.62 75 CYS A CA 1
ATOM 597 C C . CYS A 1 75 ? 6.594 2.311 -2.259 1.00 98.62 75 CYS A C 1
ATOM 599 O O . CYS A 1 75 ? 7.253 2.315 -3.288 1.00 98.62 75 CYS A O 1
ATOM 601 N N . LEU A 1 76 ? 5.263 2.196 -2.269 1.00 98.75 76 LEU A N 1
ATOM 602 C CA . LEU A 1 76 ? 4.486 2.025 -3.503 1.00 98.75 76 LEU A CA 1
ATOM 603 C C . LEU A 1 76 ? 4.506 3.263 -4.406 1.00 98.75 76 LEU A C 1
ATOM 605 O O . LEU A 1 76 ? 4.538 3.105 -5.626 1.00 98.75 76 LEU A O 1
ATOM 609 N N . LEU A 1 77 ? 4.522 4.471 -3.832 1.00 98.56 77 LEU A N 1
ATOM 610 C CA . LEU A 1 77 ? 4.653 5.717 -4.597 1.00 98.56 77 LEU A CA 1
ATOM 611 C C . LEU A 1 77 ? 5.984 5.765 -5.366 1.00 98.56 77 LEU A C 1
ATOM 613 O O . LEU A 1 77 ? 6.006 6.157 -6.534 1.00 98.56 77 LEU A O 1
ATOM 617 N N . ASP A 1 78 ? 7.070 5.298 -4.742 1.00 98.19 78 ASP A N 1
ATOM 618 C CA . ASP A 1 78 ? 8.428 5.376 -5.291 1.00 98.19 78 ASP A CA 1
ATOM 619 C C . ASP A 1 78 ? 8.914 4.104 -6.015 1.00 98.19 78 ASP A C 1
ATOM 621 O O . ASP A 1 78 ? 9.948 4.152 -6.690 1.00 98.19 78 ASP A O 1
ATOM 625 N N . LEU A 1 79 ? 8.212 2.971 -5.907 1.00 98.50 79 LEU A N 1
ATOM 626 C CA . LEU A 1 79 ? 8.647 1.689 -6.475 1.00 98.50 79 LEU A CA 1
ATOM 627 C C . LEU A 1 79 ? 8.629 1.718 -8.012 1.00 98.50 79 LEU A C 1
ATOM 629 O O . LEU A 1 79 ? 7.630 2.090 -8.630 1.00 98.50 79 LEU A O 1
ATOM 633 N N . ASP A 1 80 ? 9.738 1.305 -8.626 1.00 98.06 80 ASP A N 1
ATOM 634 C CA . ASP A 1 80 ? 9.856 1.154 -10.079 1.00 98.06 80 ASP A CA 1
ATOM 635 C C . ASP A 1 80 ? 9.543 -0.279 -10.556 1.00 98.06 80 ASP A C 1
ATOM 637 O O . ASP A 1 80 ? 9.325 -1.200 -9.768 1.00 98.06 80 ASP A O 1
ATOM 641 N N . GLU A 1 81 ? 9.504 -0.469 -11.875 1.00 98.19 81 GLU A N 1
ATOM 642 C CA . GLU A 1 81 ? 9.169 -1.746 -12.520 1.00 98.19 81 GLU A CA 1
ATOM 643 C C . GLU A 1 81 ? 10.241 -2.841 -12.381 1.00 98.19 81 GLU A C 1
ATOM 645 O O . GLU A 1 81 ? 9.969 -4.009 -12.639 1.00 98.19 81 GLU A O 1
ATOM 650 N N . ASN A 1 82 ? 11.461 -2.500 -11.966 1.00 98.56 82 ASN A N 1
ATOM 651 C CA . ASN A 1 82 ? 12.568 -3.443 -11.805 1.00 98.56 82 ASN A CA 1
ATOM 652 C C . ASN A 1 82 ? 12.738 -3.899 -10.355 1.00 98.56 82 ASN A C 1
ATOM 654 O O . ASN A 1 82 ? 13.724 -4.568 -10.038 1.00 98.56 82 ASN A O 1
ATOM 658 N N . HIS A 1 83 ? 11.802 -3.545 -9.476 1.00 98.81 83 HIS A N 1
ATOM 659 C CA . HIS A 1 83 ? 11.842 -3.899 -8.070 1.00 98.81 83 HIS A CA 1
ATOM 660 C C . HIS A 1 83 ? 10.500 -4.442 -7.568 1.00 98.81 83 HIS A C 1
ATOM 662 O O . HIS A 1 83 ? 9.430 -4.225 -8.149 1.00 98.81 83 HIS A O 1
ATOM 668 N N . SER A 1 84 ? 10.573 -5.157 -6.449 1.00 98.88 84 SER A N 1
ATOM 669 C CA . SER A 1 84 ? 9.422 -5.704 -5.736 1.00 98.88 84 SER A CA 1
ATOM 670 C C . SER A 1 84 ? 9.517 -5.371 -4.249 1.00 98.88 84 SER A C 1
ATOM 672 O O . SER A 1 84 ? 10.571 -5.541 -3.633 1.00 98.88 84 SER A O 1
ATOM 674 N N . LEU A 1 85 ? 8.408 -4.913 -3.668 1.00 98.88 85 LEU A N 1
ATOM 675 C CA . LEU A 1 85 ? 8.254 -4.692 -2.232 1.00 98.88 85 LEU A CA 1
ATOM 676 C C . LEU A 1 85 ? 7.945 -6.016 -1.521 1.00 98.88 85 LEU A C 1
ATOM 678 O O . LEU A 1 85 ? 7.034 -6.743 -1.914 1.00 98.88 85 LEU A O 1
ATOM 682 N N . LEU A 1 86 ? 8.660 -6.298 -0.436 1.00 98.88 86 LEU A N 1
ATOM 683 C CA . LEU A 1 86 ? 8.399 -7.423 0.456 1.00 98.88 86 LEU A CA 1
ATOM 684 C C . LEU A 1 86 ? 7.609 -6.944 1.679 1.00 98.88 86 LEU A C 1
ATOM 686 O O . LEU A 1 86 ? 8.083 -6.086 2.431 1.00 98.88 86 LEU A O 1
ATOM 690 N N . VAL A 1 87 ? 6.428 -7.523 1.904 1.00 98.88 87 VAL A N 1
ATOM 691 C CA . VAL A 1 87 ? 5.582 -7.257 3.075 1.00 98.88 87 VAL A CA 1
ATOM 692 C C . VAL A 1 87 ? 5.453 -8.527 3.912 1.00 98.88 87 VAL A C 1
ATOM 694 O O . VAL A 1 87 ? 4.918 -9.535 3.458 1.00 98.88 87 VAL A O 1
ATOM 697 N N . GLN A 1 88 ? 5.929 -8.473 5.155 1.00 98.69 88 GLN A N 1
ATOM 698 C CA . GLN A 1 88 ? 5.880 -9.585 6.104 1.00 98.69 88 GLN A CA 1
ATOM 699 C C . GLN A 1 88 ? 4.935 -9.240 7.253 1.00 98.69 88 GLN A C 1
ATOM 701 O O . GLN A 1 88 ? 5.186 -8.282 7.987 1.00 98.69 88 GLN A O 1
ATOM 706 N N . SER A 1 89 ? 3.849 -10.000 7.410 1.00 98.12 89 SER A N 1
ATOM 707 C CA . SER A 1 89 ? 2.777 -9.776 8.395 1.00 98.12 89 SER A CA 1
ATOM 708 C C . SER A 1 89 ? 2.460 -8.285 8.555 1.00 98.12 89 SER A C 1
ATOM 710 O O . SER A 1 89 ? 2.687 -7.703 9.619 1.00 98.12 89 SER A O 1
ATOM 712 N N . GLY A 1 90 ? 2.076 -7.647 7.444 1.00 98.19 90 GLY A N 1
ATOM 713 C CA . GLY A 1 90 ? 1.690 -6.233 7.379 1.00 98.19 90 GLY A CA 1
ATOM 714 C C . GLY A 1 90 ? 2.810 -5.193 7.555 1.00 98.19 90 GLY A C 1
ATOM 715 O O . GLY A 1 90 ? 2.493 -4.015 7.710 1.00 98.19 90 GLY A O 1
ATOM 716 N N . LYS A 1 91 ? 4.094 -5.584 7.554 1.00 98.75 91 LYS A N 1
ATOM 717 C CA . LYS A 1 91 ? 5.252 -4.674 7.653 1.00 98.75 91 LYS A CA 1
ATOM 718 C C . LYS A 1 91 ? 6.081 -4.678 6.360 1.00 98.75 91 LYS A C 1
ATOM 720 O O . LYS A 1 91 ? 6.453 -5.762 5.913 1.00 98.75 91 LYS A O 1
ATOM 725 N N . PRO A 1 92 ? 6.441 -3.516 5.783 1.00 98.69 92 PRO A N 1
ATOM 726 C CA . PRO A 1 92 ? 7.351 -3.454 4.640 1.00 98.69 92 PRO A CA 1
ATOM 727 C C . PRO A 1 92 ? 8.783 -3.734 5.114 1.00 98.69 92 PRO A C 1
ATOM 729 O O . PRO A 1 92 ? 9.358 -2.946 5.867 1.00 98.69 92 PRO A O 1
ATOM 732 N N . VAL A 1 93 ? 9.354 -4.873 4.722 1.00 98.56 93 VAL A N 1
ATOM 733 C CA . VAL A 1 93 ? 10.655 -5.342 5.241 1.00 98.56 93 VAL A CA 1
ATOM 734 C C . VAL A 1 93 ? 11.817 -5.142 4.276 1.00 98.56 93 VAL A C 1
ATOM 736 O O . VAL A 1 93 ? 12.965 -5.157 4.709 1.00 98.56 93 VAL A O 1
ATOM 739 N N . GLY A 1 94 ? 11.551 -4.911 2.992 1.00 98.25 94 GLY A N 1
ATOM 740 C CA . GLY A 1 94 ? 12.606 -4.646 2.023 1.00 98.25 94 GLY A CA 1
ATOM 741 C C . GLY A 1 94 ? 12.082 -4.444 0.613 1.00 98.25 94 GLY A C 1
ATOM 742 O O . GLY A 1 94 ? 10.940 -4.777 0.304 1.00 98.25 94 GLY A O 1
ATOM 743 N N . ILE A 1 95 ? 12.946 -3.905 -0.238 1.00 98.75 95 ILE A N 1
ATOM 744 C CA . ILE A 1 95 ? 12.746 -3.822 -1.680 1.00 98.75 95 ILE A CA 1
ATOM 745 C C . ILE A 1 95 ? 13.877 -4.620 -2.316 1.00 98.75 95 ILE A C 1
ATOM 747 O O . ILE A 1 95 ? 15.041 -4.431 -1.964 1.00 98.75 95 ILE A O 1
ATOM 751 N N . VAL A 1 96 ? 13.535 -5.523 -3.227 1.00 98.62 96 VAL A N 1
ATOM 752 C CA . VAL A 1 96 ? 14.503 -6.372 -3.928 1.00 98.62 96 VAL A CA 1
ATOM 753 C C . VAL A 1 96 ? 14.409 -6.139 -5.423 1.00 98.62 96 VAL A C 1
ATOM 755 O O . VAL A 1 96 ? 13.330 -5.860 -5.945 1.00 98.62 96 VAL A O 1
ATOM 758 N N . ARG A 1 97 ? 15.544 -6.240 -6.115 1.00 98.62 97 ARG A N 1
ATOM 759 C CA . ARG A 1 97 ? 15.581 -6.153 -7.574 1.00 98.62 97 ARG A CA 1
ATOM 760 C C . ARG A 1 97 ? 14.936 -7.397 -8.178 1.00 98.62 97 ARG A C 1
ATOM 762 O O . ARG A 1 97 ? 15.260 -8.517 -7.789 1.00 98.62 97 ARG A O 1
ATOM 769 N N . THR A 1 98 ? 14.058 -7.179 -9.141 1.00 98.56 98 THR A N 1
ATOM 770 C CA . THR A 1 98 ? 13.373 -8.199 -9.932 1.00 98.56 98 THR A CA 1
ATOM 771 C C . THR A 1 98 ? 13.415 -7.796 -11.414 1.00 98.56 98 THR A C 1
ATOM 773 O O . THR A 1 98 ? 14.488 -7.466 -11.922 1.00 98.56 98 THR A O 1
ATOM 776 N N . HIS A 1 99 ? 12.290 -7.858 -12.126 1.00 98.44 99 HIS A N 1
ATOM 777 C CA . HIS A 1 99 ? 12.139 -7.507 -13.541 1.00 98.44 99 HIS A CA 1
ATOM 778 C C . HIS A 1 99 ? 10.684 -7.069 -13.814 1.00 98.44 99 HIS A C 1
ATOM 780 O O . HIS A 1 99 ? 9.812 -7.365 -12.992 1.00 98.44 99 HIS A O 1
ATOM 786 N N . PRO A 1 100 ? 10.371 -6.420 -14.952 1.00 98.31 100 PRO A N 1
ATOM 787 C CA . PRO A 1 100 ? 9.040 -5.853 -15.213 1.00 98.31 100 PRO A CA 1
ATOM 788 C C . PRO A 1 100 ? 7.870 -6.843 -15.123 1.00 98.31 100 PRO A C 1
ATOM 790 O O . PRO A 1 100 ? 6.791 -6.471 -14.671 1.00 98.31 100 PRO A O 1
ATOM 793 N N . GLU A 1 101 ? 8.088 -8.111 -15.468 1.00 97.94 101 GLU A N 1
ATOM 794 C CA . GLU A 1 101 ? 7.063 -9.168 -15.388 1.00 97.94 101 GLU A CA 1
ATOM 795 C C . GLU A 1 101 ? 6.883 -9.773 -13.982 1.00 97.94 101 GLU A C 1
ATOM 797 O O . GLU A 1 101 ? 5.955 -10.545 -13.754 1.00 97.94 101 GLU A O 1
ATOM 802 N N . ALA A 1 102 ? 7.756 -9.443 -13.026 1.00 98.56 102 ALA A N 1
ATOM 803 C CA . ALA A 1 102 ? 7.621 -9.910 -11.651 1.00 98.56 102 ALA A CA 1
ATOM 804 C C . ALA A 1 102 ? 6.489 -9.166 -10.908 1.00 98.56 102 ALA A C 1
ATOM 806 O O . ALA A 1 102 ? 6.172 -8.019 -11.236 1.00 98.56 102 ALA A O 1
ATOM 807 N N . PRO A 1 103 ? 5.907 -9.756 -9.847 1.00 98.62 103 PRO A N 1
ATOM 808 C CA . PRO A 1 103 ? 4.968 -9.044 -8.985 1.00 98.62 103 PRO A CA 1
ATOM 809 C C . PRO A 1 103 ? 5.613 -7.817 -8.332 1.00 98.62 103 PRO A C 1
ATOM 811 O O . PRO A 1 103 ? 6.725 -7.899 -7.811 1.00 98.62 103 PRO A O 1
ATOM 814 N N . ARG A 1 104 ? 4.900 -6.686 -8.276 1.00 98.69 104 ARG A N 1
ATOM 815 C CA . ARG A 1 104 ? 5.381 -5.473 -7.585 1.00 98.69 104 ARG A CA 1
ATOM 816 C C . ARG A 1 104 ? 5.371 -5.601 -6.061 1.00 98.69 104 ARG A C 1
ATOM 818 O O . ARG A 1 104 ? 6.146 -4.925 -5.394 1.00 98.69 104 ARG A O 1
ATOM 825 N N . VAL A 1 105 ? 4.533 -6.475 -5.503 1.00 98.81 105 VAL A N 1
ATOM 826 C CA . VAL A 1 105 ? 4.439 -6.714 -4.056 1.00 98.81 105 VAL A CA 1
ATOM 827 C C . VAL A 1 105 ? 4.353 -8.213 -3.788 1.00 98.81 105 VAL A C 1
ATOM 829 O O . VAL A 1 105 ? 3.538 -8.903 -4.396 1.00 98.81 105 VAL A O 1
ATOM 832 N N . LEU A 1 106 ? 5.174 -8.710 -2.864 1.00 98.75 106 LEU A N 1
ATOM 833 C CA . LEU A 1 106 ? 5.115 -10.071 -2.333 1.00 98.75 106 LEU A CA 1
ATOM 834 C C . LEU A 1 106 ? 4.703 -9.998 -0.860 1.00 98.75 106 LEU A C 1
ATOM 836 O O . LEU A 1 106 ? 5.343 -9.293 -0.076 1.00 98.75 106 LEU A O 1
ATOM 840 N N . ILE A 1 107 ? 3.630 -10.701 -0.491 1.00 98.75 107 ILE A N 1
ATOM 841 C CA . ILE A 1 107 ? 3.013 -10.622 0.839 1.00 98.75 107 ILE A CA 1
ATOM 842 C C . ILE A 1 107 ? 3.028 -12.000 1.497 1.00 98.75 107 ILE A C 1
ATOM 844 O O . ILE A 1 107 ? 2.557 -12.973 0.915 1.00 98.75 107 ILE A O 1
ATOM 848 N N . ALA A 1 108 ? 3.531 -12.066 2.728 1.00 98.50 108 ALA A N 1
ATOM 849 C CA . ALA A 1 108 ? 3.529 -13.265 3.559 1.00 98.50 108 ALA A CA 1
ATOM 850 C C . ALA A 1 108 ? 3.039 -12.900 4.970 1.00 98.50 108 ALA A C 1
ATOM 852 O O . ALA A 1 108 ? 3.781 -12.291 5.743 1.00 98.50 108 ALA A O 1
ATOM 853 N N . ASN A 1 109 ? 1.792 -13.248 5.303 1.00 95.50 109 ASN A N 1
ATOM 854 C CA . ASN A 1 109 ? 1.146 -12.878 6.566 1.00 95.50 109 ASN A CA 1
ATOM 855 C C . ASN A 1 109 ? 0.831 -14.124 7.404 1.00 95.50 109 ASN A C 1
ATOM 857 O O . ASN A 1 109 ? 0.189 -15.040 6.906 1.00 95.50 109 ASN A O 1
ATOM 861 N N . SER A 1 110 ? 1.238 -14.110 8.676 1.00 92.88 110 SER A N 1
ATOM 862 C CA . SER A 1 110 ? 0.834 -15.095 9.699 1.00 92.88 110 SER A CA 1
ATOM 863 C C . SER A 1 110 ? 1.153 -16.567 9.382 1.00 92.88 110 SER A C 1
ATOM 865 O O . SER A 1 110 ? 0.414 -17.449 9.813 1.00 92.88 110 SER A O 1
ATOM 867 N N . ASN A 1 111 ? 2.239 -16.814 8.638 1.00 86.69 111 ASN A N 1
ATOM 868 C CA . ASN A 1 111 ? 2.799 -18.160 8.451 1.00 86.69 111 ASN A CA 1
ATOM 869 C C . ASN A 1 111 ? 3.412 -18.714 9.738 1.00 86.69 111 ASN A C 1
ATOM 871 O O . ASN A 1 111 ? 3.915 -17.890 10.540 1.00 86.69 111 ASN A O 1
#

Mean predicted aligned error: 2.17 Å

Solvent-accessible surface area (backbone atoms only — not comparable to full-atom values): 6200 Å² total; per-residue (Å²): 130,56,69,70,59,47,39,67,71,30,59,43,82,56,52,35,44,61,85,72,82,89,74,77,80,23,75,40,70,76,31,33,48,61,47,37,52,57,30,44,48,30,17,76,95,62,14,77,37,32,77,77,34,18,28,50,85,87,77,39,51,80,29,65,43,70,70,29,40,55,48,43,49,49,48,30,40,71,44,55,60,48,35,23,41,35,28,50,52,37,29,66,77,49,73,45,84,62,40,73,89,51,66,50,64,47,80,52,64,87,123

Nearest PDB structures (foldseek):
  2v7g-assembly1_A  TM=9.978E-01  e=5.362E-12  Pseudomonas putida
  1uwl-assembly1_B  TM=9.971E-01  e=1.055E-11  Pseudomonas putida
  1w1u-assembly1_B  TM=9.950E-01  e=1.813E-11  Pseudomonas putida
  7jfz-assembly1_A  TM=1.000E+00  e=1.940E-11  Legionella pneumophila subsp. pneumophila str. Philadelphia 1
  1uwk-assembly1_A  TM=9.631E-01  e=2.076E-11  Pseudomonas putida